Protein AF-A0A645JML7-F1 (afdb_monomer_lite)

Secondary structure (DSSP, 8-state):
-HHHHT--HHHHHHHHTT-S---HHHHHHHHHHHTS-HHHH----GGGG-

Structure (mmCIF, N/CA/C/O backbone):
data_AF-A0A645JML7-F1
#
_entry.id   AF-A0A645JML7-F1
#
loop_
_atom_site.group_PDB
_atom_site.id
_atom_site.type_symbol
_atom_site.label_atom_id
_atom_site.label_alt_id
_atom_site.label_comp_id
_atom_site.label_asym_id
_atom_site.label_entity_id
_atom_site.label_seq_id
_atom_site.pdbx_PDB_ins_code
_atom_site.Cartn_x
_atom_site.Cartn_y
_atom_site.Cartn_z
_atom_site.occupancy
_atom_site.B_iso_or_equiv
_atom_site.auth_seq_id
_atom_site.auth_comp_id
_atom_site.auth_asym_id
_atom_site.auth_atom_id
_atom_site.pdbx_PDB_model_num
ATOM 1 N N . MET A 1 1 ? -11.672 3.168 -0.212 1.00 61.00 1 MET A N 1
ATOM 2 C CA . MET A 1 1 ? -10.382 2.451 -0.319 1.00 61.00 1 MET A CA 1
ATOM 3 C C . MET A 1 1 ? -9.380 2.935 0.725 1.00 61.00 1 MET A C 1
ATOM 5 O O . MET A 1 1 ? -9.039 2.149 1.592 1.00 61.00 1 MET A O 1
ATOM 9 N N . ALA A 1 2 ? -8.999 4.219 0.714 1.00 66.44 2 ALA A N 1
ATOM 10 C CA . ALA A 1 2 ? -8.075 4.841 1.677 1.00 66.44 2 ALA A CA 1
ATOM 11 C C . ALA A 1 2 ? -8.367 4.500 3.159 1.00 66.44 2 ALA A C 1
ATOM 13 O O . ALA A 1 2 ? -7.554 3.847 3.812 1.00 66.44 2 ALA A O 1
ATOM 14 N N . ASP A 1 3 ? -9.569 4.822 3.648 1.00 68.56 3 ASP A N 1
ATOM 15 C CA . ASP A 1 3 ? -9.949 4.578 5.050 1.00 68.56 3 ASP A CA 1
ATOM 16 C C . ASP A 1 3 ? -9.993 3.085 5.417 1.00 68.56 3 ASP A C 1
ATOM 18 O O . ASP A 1 3 ? -9.614 2.702 6.519 1.00 68.56 3 ASP A O 1
ATOM 22 N N . ALA A 1 4 ? -10.379 2.218 4.473 1.00 68.12 4 ALA A N 1
ATOM 23 C CA . ALA A 1 4 ? -10.428 0.766 4.676 1.00 68.12 4 ALA A CA 1
ATOM 24 C C . ALA A 1 4 ? -9.031 0.123 4.766 1.00 68.12 4 ALA A C 1
ATOM 26 O O . ALA A 1 4 ? -8.861 -0.926 5.384 1.00 68.12 4 ALA A O 1
ATOM 27 N N . LEU A 1 5 ? -8.023 0.760 4.167 1.00 70.25 5 LEU A N 1
ATOM 28 C CA . LEU A 1 5 ? -6.622 0.331 4.193 1.00 70.25 5 LEU A CA 1
ATOM 29 C C . LEU A 1 5 ? -5.817 1.038 5.303 1.00 70.25 5 LEU A C 1
ATOM 31 O O . LEU A 1 5 ? -4.664 0.676 5.578 1.00 70.25 5 LEU A O 1
ATOM 35 N N . GLY A 1 6 ? -6.425 2.026 5.970 1.00 72.75 6 GLY A N 1
ATOM 36 C CA . GLY A 1 6 ? -5.770 2.877 6.962 1.00 72.75 6 GLY A CA 1
ATOM 37 C C . GLY A 1 6 ? -4.658 3.731 6.352 1.00 72.75 6 GLY A C 1
ATOM 38 O O . GLY A 1 6 ? -3.634 3.948 6.997 1.00 72.75 6 GLY A O 1
ATOM 39 N N . VAL A 1 7 ? -4.819 4.149 5.095 1.00 72.19 7 VAL A N 1
ATOM 40 C CA . VAL A 1 7 ? -3.868 5.011 4.380 1.00 72.19 7 VAL A CA 1
ATOM 41 C C . VAL A 1 7 ? -4.576 6.246 3.849 1.00 72.19 7 VAL A C 1
ATOM 43 O O . VAL A 1 7 ? -5.792 6.255 3.686 1.00 72.19 7 VAL A O 1
ATOM 46 N N . THR A 1 8 ? -3.832 7.314 3.575 1.00 76.94 8 THR A N 1
ATOM 47 C CA . THR A 1 8 ? -4.443 8.549 3.075 1.00 76.94 8 THR A CA 1
ATOM 48 C C . THR A 1 8 ? -4.882 8.384 1.617 1.00 76.94 8 THR A C 1
ATOM 50 O O . THR A 1 8 ? -4.358 7.547 0.877 1.00 76.94 8 THR A O 1
ATOM 53 N N . ARG A 1 9 ? -5.811 9.234 1.155 1.00 76.62 9 ARG A N 1
ATOM 54 C CA . ARG A 1 9 ? -6.133 9.351 -0.284 1.00 76.62 9 ARG A CA 1
ATOM 55 C C . ARG A 1 9 ? -4.889 9.619 -1.136 1.00 76.62 9 ARG A C 1
ATOM 57 O O . ARG A 1 9 ? -4.817 9.163 -2.266 1.00 76.62 9 ARG A O 1
ATOM 64 N N . GLN A 1 10 ? -3.901 10.317 -0.582 1.00 71.56 10 GLN A N 1
ATOM 65 C CA . GLN A 1 10 ? -2.639 10.603 -1.255 1.00 71.56 10 GLN A CA 1
ATOM 66 C C . GLN A 1 10 ? -1.818 9.326 -1.490 1.00 71.56 10 GLN A C 1
ATOM 68 O O . GLN A 1 10 ? -1.238 9.170 -2.558 1.00 71.56 10 GLN A O 1
ATOM 73 N N . THR A 1 11 ? -1.817 8.394 -0.529 1.00 67.88 11 THR A N 1
ATOM 74 C CA . THR A 1 11 ? -1.171 7.080 -0.664 1.00 67.88 11 THR A CA 1
ATOM 75 C C . THR A 1 11 ? -1.847 6.224 -1.729 1.00 67.88 11 THR A C 1
ATOM 77 O O . THR A 1 11 ? -1.153 5.605 -2.526 1.00 67.88 11 THR A O 1
ATOM 80 N N . VAL A 1 12 ? -3.184 6.219 -1.780 1.00 73.12 12 VAL A N 1
ATOM 81 C CA . VAL A 1 12 ? -3.931 5.514 -2.837 1.00 73.12 12 VAL A CA 1
ATOM 82 C C . VAL A 1 12 ? -3.581 6.091 -4.208 1.00 73.12 12 VAL A C 1
ATOM 84 O O . VAL A 1 12 ? -3.144 5.349 -5.079 1.00 73.12 12 VAL A O 1
ATOM 87 N N . ASN A 1 13 ? -3.640 7.418 -4.360 1.00 70.69 13 ASN A N 1
ATOM 88 C CA . ASN A 1 13 ? -3.286 8.077 -5.615 1.00 70.69 13 ASN A CA 1
ATOM 89 C C . ASN A 1 13 ? -1.821 7.827 -6.020 1.00 70.69 13 ASN A C 1
ATOM 91 O O . ASN A 1 13 ? -1.529 7.748 -7.207 1.00 70.69 13 ASN A O 1
ATOM 95 N N . ALA A 1 14 ? -0.886 7.732 -5.070 1.00 67.38 14 ALA A N 1
ATOM 96 C CA . ALA A 1 14 ? 0.525 7.472 -5.368 1.00 67.38 14 ALA A CA 1
ATOM 97 C C . ALA A 1 14 ? 0.755 6.056 -5.921 1.00 67.38 14 ALA A C 1
ATOM 99 O O . ALA A 1 14 ? 1.580 5.897 -6.818 1.00 67.38 14 ALA A O 1
ATOM 100 N N . VAL A 1 15 ? 0.002 5.069 -5.420 1.00 70.94 15 VAL A N 1
ATOM 101 C CA . VAL A 1 15 ? -0.008 3.695 -5.948 1.00 70.94 15 VAL A CA 1
ATOM 102 C C . VAL A 1 15 ? -0.674 3.652 -7.325 1.00 70.94 15 VAL A C 1
ATOM 104 O O . VAL A 1 15 ? -0.110 3.082 -8.248 1.00 70.94 15 VAL A O 1
ATOM 107 N N . GLU A 1 16 ? -1.827 4.307 -7.494 1.00 72.69 16 GLU A N 1
ATOM 108 C CA . GLU A 1 16 ? -2.558 4.336 -8.775 1.00 72.69 16 GLU A CA 1
ATOM 109 C C . GLU A 1 16 ? -1.808 5.066 -9.897 1.00 72.69 16 GLU A C 1
ATOM 111 O O . GLU A 1 16 ? -2.050 4.797 -11.067 1.00 72.69 16 GLU A O 1
ATOM 116 N N . ASN A 1 17 ? -0.916 6.001 -9.563 1.00 68.75 17 ASN A N 1
ATOM 117 C CA . ASN A 1 17 ? -0.139 6.752 -10.552 1.00 68.75 17 ASN A CA 1
ATOM 118 C C . ASN A 1 17 ? 1.264 6.169 -10.796 1.00 68.75 17 ASN A C 1
ATOM 120 O O . ASN A 1 17 ? 2.098 6.889 -11.343 1.00 68.75 17 ASN A O 1
ATOM 124 N N . GLU A 1 18 ? 1.555 4.941 -10.338 1.00 61.78 18 GLU A N 1
ATOM 125 C CA . GLU A 1 18 ?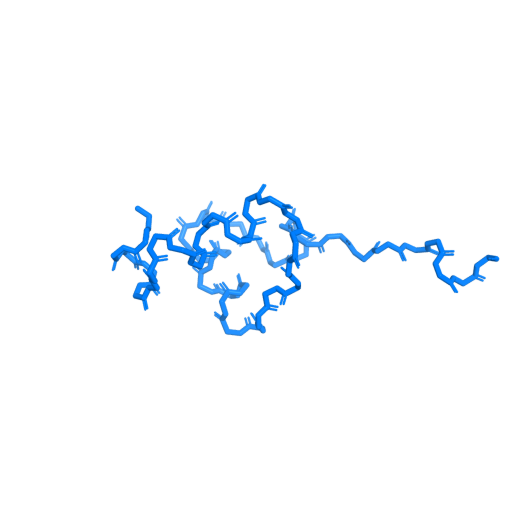 2.848 4.235 -10.514 1.00 61.78 18 GLU A CA 1
ATOM 126 C C . GLU A 1 18 ? 4.086 5.027 -10.040 1.00 61.78 18 GLU A C 1
ATOM 128 O O . GLU A 1 18 ? 5.228 4.673 -10.314 1.00 61.78 18 GLU A O 1
ATOM 133 N N . LYS A 1 19 ? 3.889 6.120 -9.293 1.00 60.34 19 LYS A N 1
ATOM 134 C CA . LYS A 1 19 ? 4.965 7.052 -8.921 1.00 60.34 19 LYS A CA 1
ATOM 135 C C . LYS A 1 19 ? 5.764 6.607 -7.703 1.00 60.34 19 LYS A C 1
ATOM 137 O O . LYS A 1 19 ? 6.761 7.248 -7.381 1.00 60.34 19 LYS A O 1
ATOM 142 N N . TYR A 1 20 ? 5.321 5.564 -7.007 1.00 62.19 20 TYR A N 1
ATOM 143 C CA . TYR A 1 20 ? 5.979 5.044 -5.815 1.00 62.19 20 TYR A CA 1
ATOM 144 C C . TYR A 1 20 ? 5.780 3.539 -5.695 1.00 62.19 20 TYR A C 1
ATOM 146 O O . TYR A 1 20 ? 4.643 3.074 -5.649 1.00 62.19 20 TYR A O 1
ATOM 154 N N . SER A 1 21 ? 6.880 2.803 -5.515 1.00 66.56 21 SER A N 1
ATOM 155 C CA . SER A 1 21 ? 6.828 1.421 -5.043 1.00 66.56 21 SER A CA 1
ATOM 156 C C . SER A 1 21 ? 6.219 1.405 -3.636 1.00 66.56 21 SER A C 1
ATOM 158 O O . SER A 1 21 ? 6.796 1.994 -2.711 1.00 66.56 21 SER A O 1
ATOM 160 N N . PRO A 1 22 ? 5.040 0.792 -3.435 1.00 72.94 22 PRO A N 1
ATOM 161 C CA . PRO A 1 22 ? 4.435 0.727 -2.116 1.00 72.94 22 PRO A CA 1
ATOM 162 C C . PRO A 1 22 ? 5.299 -0.103 -1.165 1.00 72.94 22 PRO A C 1
ATOM 164 O O . PRO A 1 22 ? 6.009 -1.022 -1.567 1.00 72.94 22 PRO A O 1
ATOM 167 N N . THR A 1 23 ? 5.215 0.191 0.133 1.00 83.25 23 THR A N 1
ATOM 168 C CA . THR A 1 23 ? 5.845 -0.667 1.145 1.00 83.25 23 THR A CA 1
ATOM 169 C C . THR A 1 23 ? 5.202 -2.056 1.134 1.00 83.25 23 THR A C 1
ATOM 171 O O . THR A 1 23 ? 4.009 -2.188 0.847 1.00 83.25 23 THR A O 1
ATOM 174 N N . LEU A 1 24 ? 5.951 -3.092 1.530 1.00 84.12 24 LEU A N 1
ATOM 175 C CA . LEU A 1 24 ? 5.435 -4.468 1.600 1.00 84.12 24 LEU A CA 1
ATOM 176 C C . LEU A 1 24 ? 4.134 -4.565 2.417 1.00 84.12 24 LEU A C 1
ATOM 178 O O . LEU A 1 24 ? 3.192 -5.249 2.027 1.00 84.12 24 LEU A O 1
ATOM 182 N N . LEU A 1 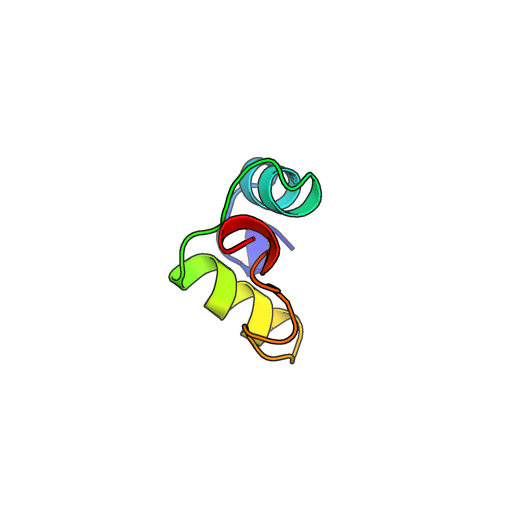25 ? 4.040 -3.820 3.523 1.00 85.69 25 LEU A N 1
ATOM 183 C CA . LEU A 1 25 ? 2.838 -3.786 4.356 1.00 85.69 25 LEU A CA 1
ATOM 184 C C . LEU A 1 25 ? 1.617 -3.227 3.606 1.00 85.69 25 LEU A C 1
ATOM 186 O O . LEU A 1 25 ? 0.504 -3.721 3.788 1.00 85.69 25 LEU A O 1
ATOM 190 N N . LEU A 1 26 ? 1.807 -2.197 2.778 1.00 84.69 26 LEU A N 1
ATOM 191 C CA . LEU A 1 26 ? 0.739 -1.625 1.960 1.00 84.69 26 LEU A CA 1
ATOM 192 C C . LEU A 1 26 ? 0.319 -2.595 0.852 1.00 84.69 26 LEU A C 1
ATOM 194 O O . LEU A 1 26 ? -0.878 -2.808 0.665 1.00 84.69 26 LEU A O 1
ATOM 198 N N . ALA A 1 27 ? 1.288 -3.233 0.194 1.00 86.44 27 ALA A N 1
ATOM 199 C CA . ALA A 1 27 ? 1.035 -4.261 -0.808 1.00 86.44 27 ALA A CA 1
ATOM 200 C C . ALA A 1 27 ? 0.212 -5.429 -0.232 1.00 86.44 27 ALA A C 1
ATOM 202 O O . ALA A 1 27 ? -0.822 -5.797 -0.786 1.00 86.44 27 ALA A O 1
ATOM 203 N N . MET A 1 28 ? 0.583 -5.934 0.950 1.00 87.81 28 MET A N 1
ATOM 204 C CA . MET A 1 28 ? -0.168 -6.987 1.646 1.00 87.81 28 MET A CA 1
ATOM 205 C C . MET A 1 28 ? -1.593 -6.561 2.029 1.00 87.81 28 MET A C 1
ATOM 207 O O . MET A 1 28 ? -2.534 -7.348 1.918 1.00 87.81 28 MET A O 1
ATOM 211 N N . LYS A 1 29 ? -1.776 -5.319 2.499 1.00 87.31 29 LYS A N 1
ATOM 212 C CA . LYS A 1 29 ? -3.108 -4.786 2.825 1.00 87.31 29 LYS A CA 1
ATOM 213 C C . LYS A 1 29 ? -3.990 -4.675 1.581 1.00 87.31 29 LYS A C 1
ATOM 215 O O . LYS A 1 29 ? -5.170 -5.010 1.659 1.00 87.31 29 LYS A O 1
ATOM 220 N N . LEU A 1 30 ? -3.423 -4.228 0.460 1.00 85.75 30 LEU A N 1
ATOM 221 C CA . LEU A 1 30 ? -4.111 -4.133 -0.828 1.00 85.75 30 LEU A CA 1
ATOM 222 C C . LEU A 1 30 ? -4.529 -5.511 -1.342 1.00 85.75 30 LEU A C 1
ATOM 224 O O . LEU A 1 30 ? -5.707 -5.696 -1.632 1.00 85.75 30 LEU A O 1
ATOM 228 N N . ALA A 1 31 ? -3.613 -6.483 -1.346 1.00 89.06 31 ALA A N 1
ATOM 229 C CA . ALA A 1 31 ? -3.892 -7.869 -1.729 1.00 89.06 31 ALA A CA 1
ATOM 230 C C . ALA A 1 31 ? -5.063 -8.455 -0.925 1.00 89.06 31 ALA A C 1
ATOM 232 O O . ALA A 1 31 ? -6.042 -8.947 -1.487 1.00 89.06 31 ALA A O 1
ATOM 233 N N . LYS A 1 32 ? -5.035 -8.284 0.405 1.00 87.69 32 LYS A N 1
ATOM 234 C CA . LYS A 1 32 ? -6.123 -8.735 1.283 1.00 87.69 32 LYS A CA 1
ATOM 235 C C . LYS A 1 32 ? -7.452 -8.032 0.993 1.00 87.69 32 LYS A C 1
ATOM 237 O O . LYS A 1 32 ? -8.492 -8.681 1.034 1.00 87.69 32 LYS A O 1
ATOM 242 N N . PHE A 1 33 ? -7.431 -6.722 0.751 1.00 85.69 33 PHE A N 1
ATOM 243 C CA . PHE A 1 33 ? -8.638 -5.933 0.488 1.00 85.69 33 PHE A CA 1
ATOM 244 C C . PHE A 1 33 ? -9.270 -6.264 -0.870 1.00 85.69 33 PHE A C 1
ATOM 246 O O . PHE A 1 33 ? -10.490 -6.257 -0.996 1.00 85.69 33 PHE A O 1
ATOM 253 N N . LEU A 1 34 ? -8.442 -6.560 -1.871 1.00 86.62 34 LEU A N 1
ATOM 254 C CA . LEU A 1 34 ? -8.855 -6.888 -3.235 1.00 86.62 34 LEU A CA 1
ATOM 255 C C . LEU A 1 34 ? -9.086 -8.391 -3.457 1.00 86.62 34 LEU A C 1
ATOM 257 O O . LEU A 1 34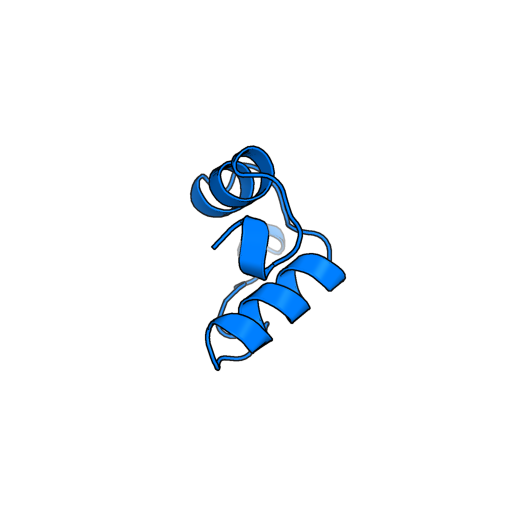 ? -9.463 -8.781 -4.555 1.00 86.62 34 LEU A O 1
ATOM 261 N N . HIS A 1 35 ? -8.902 -9.219 -2.423 1.00 90.81 35 HIS A N 1
ATOM 262 C CA . HIS A 1 35 ? -9.051 -10.677 -2.489 1.00 90.81 35 HIS A CA 1
ATOM 263 C C . HIS A 1 35 ? -8.167 -11.338 -3.568 1.00 90.81 35 HIS A C 1
ATOM 265 O O . HIS A 1 35 ? -8.602 -12.249 -4.266 1.00 90.81 35 HIS A O 1
ATOM 271 N N . THR A 1 36 ? -6.919 -10.884 -3.672 1.00 92.00 36 THR A N 1
ATOM 272 C CA . THR A 1 36 ? -5.893 -11.322 -4.640 1.00 92.00 36 THR A CA 1
ATOM 273 C C . THR A 1 36 ? -4.549 -11.502 -3.915 1.00 92.00 36 THR A C 1
ATOM 275 O O . THR A 1 36 ? -4.483 -11.333 -2.690 1.00 92.00 36 THR A O 1
ATOM 278 N N . THR A 1 37 ? -3.478 -11.872 -4.619 1.00 93.00 37 THR A N 1
ATOM 279 C CA . THR A 1 37 ? -2.122 -11.977 -4.051 1.00 93.00 37 THR A CA 1
ATOM 280 C C . THR A 1 37 ? -1.282 -10.724 -4.321 1.00 93.00 37 THR A C 1
ATOM 282 O O . THR A 1 37 ? -1.665 -9.841 -5.085 1.00 93.00 37 THR A O 1
ATOM 285 N N . VAL A 1 38 ? -0.133 -10.601 -3.648 1.00 88.38 38 VAL A N 1
ATOM 286 C CA . VAL A 1 38 ? 0.786 -9.469 -3.870 1.00 88.38 38 VAL A CA 1
ATOM 287 C C . VAL A 1 38 ? 1.434 -9.580 -5.251 1.00 88.38 38 VAL A C 1
ATOM 289 O O . VAL A 1 38 ? 1.594 -8.576 -5.934 1.00 88.38 38 VAL A O 1
ATOM 292 N N . GLU A 1 39 ? 1.746 -10.799 -5.672 1.00 88.50 39 GLU A N 1
ATOM 293 C CA . GLU A 1 39 ? 2.362 -11.143 -6.951 1.00 88.50 39 GLU A CA 1
ATOM 294 C C . GLU A 1 39 ? 1.444 -10.838 -8.143 1.00 88.50 39 GLU A C 1
ATOM 296 O O . GLU A 1 39 ? 1.921 -10.461 -9.206 1.00 88.50 39 GLU A O 1
ATOM 301 N N . GLU A 1 40 ? 0.125 -10.963 -7.965 1.00 86.88 40 GLU A N 1
ATOM 302 C CA . GLU A 1 40 ? -0.865 -10.573 -8.978 1.00 86.88 40 GLU A CA 1
ATOM 303 C C . GLU A 1 40 ? -1.028 -9.047 -9.087 1.00 86.88 40 GLU A C 1
ATOM 305 O O . GLU A 1 40 ? -1.422 -8.544 -10.138 1.00 86.88 40 GLU A O 1
ATOM 310 N N . LEU A 1 41 ? -0.729 -8.302 -8.015 1.00 84.06 41 LEU A N 1
ATOM 311 C CA . LEU A 1 41 ? -0.861 -6.841 -7.966 1.00 84.06 41 LEU A CA 1
ATOM 312 C C . LEU A 1 41 ? 0.410 -6.088 -8.372 1.00 84.06 41 LEU A C 1
ATOM 314 O O . LEU A 1 41 ? 0.312 -4.958 -8.847 1.00 84.06 41 LEU A O 1
ATOM 318 N N . PHE A 1 42 ? 1.586 -6.672 -8.146 1.00 82.94 42 PHE A N 1
ATOM 319 C CA . PHE A 1 42 ? 2.876 -6.026 -8.372 1.00 82.94 42 PHE A CA 1
ATOM 320 C C . PHE A 1 42 ? 3.778 -6.944 -9.187 1.00 82.94 42 PHE A C 1
ATOM 322 O O . PHE A 1 42 ? 4.282 -7.946 -8.682 1.00 82.94 42 PHE A O 1
ATOM 329 N N . ILE A 1 43 ? 3.997 -6.567 -10.443 1.00 81.56 43 ILE A N 1
ATOM 330 C CA . ILE A 1 43 ? 4.863 -7.285 -11.374 1.00 81.56 43 ILE A CA 1
ATOM 331 C C . ILE A 1 43 ? 6.222 -6.572 -11.363 1.00 81.56 43 ILE A C 1
ATOM 333 O O . ILE A 1 43 ? 6.259 -5.370 -11.637 1.00 81.56 43 ILE A O 1
ATOM 337 N N . PRO A 1 44 ? 7.325 -7.253 -11.003 1.00 71.44 44 PRO A N 1
ATOM 338 C CA . PRO A 1 44 ? 8.660 -6.690 -11.145 1.00 71.44 44 PRO A CA 1
ATOM 339 C C . PRO A 1 44 ? 8.91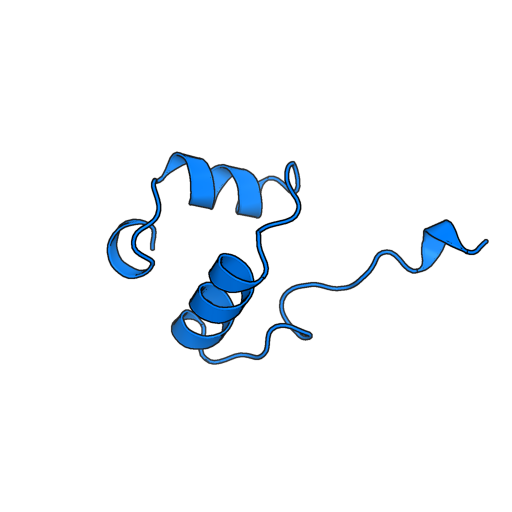6 -6.346 -12.612 1.00 71.44 44 PRO A C 1
ATOM 341 O O . PRO A 1 44 ? 8.598 -7.133 -13.502 1.00 71.44 44 PRO A O 1
ATOM 344 N N . ASP A 1 45 ? 9.492 -5.176 -12.866 1.00 71.75 45 ASP A N 1
ATOM 345 C CA . ASP A 1 45 ? 9.968 -4.835 -14.199 1.00 71.75 45 ASP A CA 1
ATOM 346 C C . ASP A 1 45 ? 11.232 -5.670 -14.472 1.00 71.75 45 ASP A C 1
ATOM 348 O O . ASP A 1 45 ? 12.323 -5.356 -13.998 1.00 71.75 45 ASP A O 1
ATOM 352 N N . ASP A 1 46 ? 11.082 -6.792 -15.181 1.00 67.12 46 ASP A N 1
ATOM 353 C CA . ASP A 1 46 ? 12.193 -7.707 -15.500 1.00 67.12 46 ASP A CA 1
ATOM 354 C C . ASP A 1 46 ? 13.234 -7.076 -16.456 1.00 67.12 46 ASP A C 1
ATOM 356 O O . ASP A 1 46 ? 14.260 -7.685 -16.770 1.00 67.12 46 ASP A O 1
ATOM 360 N N . THR A 1 47 ? 13.001 -5.841 -16.909 1.00 59.28 47 THR A N 1
ATOM 361 C CA . THR A 1 47 ? 13.848 -5.101 -17.851 1.00 59.28 47 THR A CA 1
ATOM 362 C C . THR A 1 47 ? 15.115 -4.506 -17.233 1.00 59.28 47 THR A C 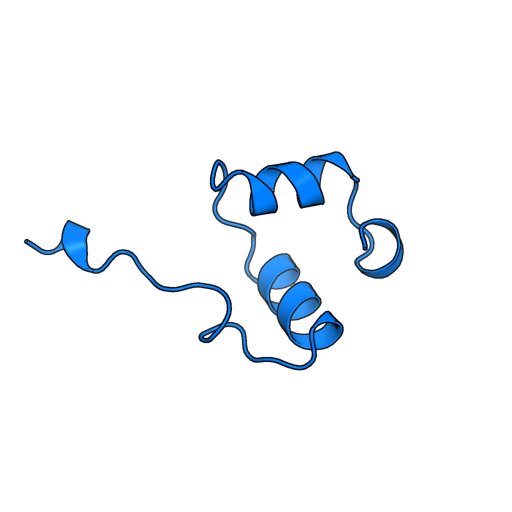1
ATOM 364 O O . THR A 1 47 ? 16.007 -4.127 -17.985 1.00 59.28 47 THR A O 1
ATOM 367 N N . GLU A 1 48 ? 15.269 -4.471 -15.903 1.00 55.72 48 GLU A N 1
ATOM 368 C CA . GLU A 1 48 ? 16.519 -4.002 -15.265 1.00 55.72 48 GLU A CA 1
ATOM 369 C C . GLU A 1 48 ? 17.696 -4.992 -15.388 1.00 55.72 48 GLU A C 1
ATOM 371 O O . GLU A 1 48 ? 18.831 -4.651 -15.053 1.00 55.72 48 GLU A O 1
ATOM 376 N N . TRP A 1 49 ? 17.455 -6.207 -15.893 1.00 62.53 49 TRP A N 1
ATOM 377 C CA . TRP A 1 49 ? 18.485 -7.237 -16.080 1.00 62.53 49 TRP A CA 1
ATOM 378 C C . TRP A 1 49 ? 18.937 -7.426 -17.543 1.00 62.53 49 TRP A C 1
ATOM 380 O O . TRP A 1 49 ? 19.715 -8.349 -17.804 1.00 62.53 49 TRP A O 1
ATOM 390 N N . LEU A 1 50 ? 18.473 -6.586 -18.484 1.00 49.22 50 LEU A N 1
ATOM 391 C CA . LEU A 1 50 ? 18.807 -6.634 -19.922 1.00 49.22 50 LEU A CA 1
ATOM 392 C C . LEU A 1 50 ? 19.687 -5.465 -20.385 1.00 49.22 50 LEU A C 1
ATOM 394 O O . LEU A 1 50 ? 19.387 -4.304 -20.038 1.00 49.22 50 LEU A O 1
#

InterPro domains:
  IPR001387 Cro/C1-type, helix-turn-helix domain [PF01381] (1-41)
  IPR001387 Cro/C1-type, helix-turn-helix domain [PS50943] (1-41)
  IPR001387 Cro/C1-type, helix-turn-helix domain [cd00093] (1-41)
  IPR010982 Lambda repressor-like, DNA-binding domain superfamily [G3DSA:1.10.260.40] (1-45)
  IPR010982 Lambda repressor-like, DNA-binding domain superfamily [SSF47413] (1-48)

Foldseek 3Di:
DQVQLVHDPVLVVCLVVVVDDDDPSSLCSVCVVVVHHSCVSDPPPPVVVD

pLDDT: mean 75.58, std 10.79, range [49.22, 93.0]

Sequence (50 aa):
MADALGV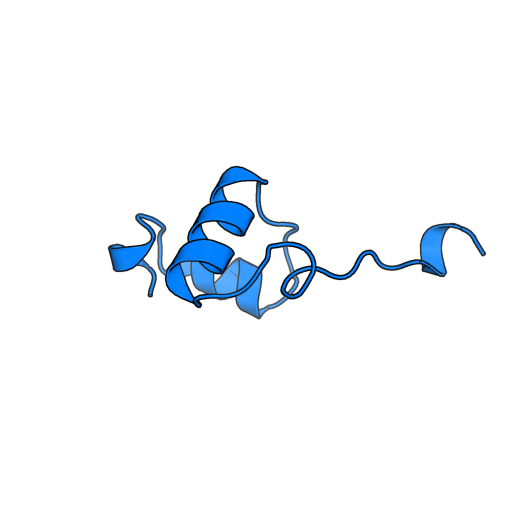TRQTVNAVENEKYSPTLLLAMKLAKFLHTTVEELFIPDDTEWL

Radius of gyration: 11.73 Å; chains: 1; bounding box: 29×23×27 Å

Organism: NCBI:txid1076179